Protein AF-A0A2M9NME0-F1 (afdb_monomer_lite)

Foldseek 3Di:
DDQDPVNVVVVVVVVVVVVVVVVVLVVVCVVVVPPDDDCVVPVVVVVVVVVVVVVVVVVVVVVVVVVVVVVVVVVVVVVVVLLVVLVVVLVVLVVVLVPPPDDPVRNVVSVVSNVVSVVVD

Secondary structure (DSSP, 8-state):
----HHHHHHHHHHHHHHHHHHHHHHHHHHHH--S-SSTTT-HHHHHHHHHHHHHHHHHHHHHHHHHHHHHHHHHHHHHHHHHHHHHHHHHHHHHHHHSTT--HHHHHHHHHHHHHHHHH-

Sequence (121 aa):
MRVTQSMLTNNMLTNLSGSYEKMAKLQEQVSSQKKFSKPSDDPVAAMMGMGYRTNLNQIGQYQSNISEATNWIDSTDDTISEAVSTMQRIREITVQGSNGTYEGDQSKNISEEIKQLKEHL

Structure (mmCIF, N/CA/C/O backbone):
data_AF-A0A2M9NME0-F1
#
_entry.id   AF-A0A2M9NME0-F1
#
loop_
_atom_site.group_PDB
_atom_site.id
_atom_site.type_symbol
_atom_site.label_atom_id
_atom_site.label_alt_id
_atom_site.label_comp_id
_atom_site.label_asym_id
_atom_site.label_entity_id
_atom_site.label_seq_id
_atom_site.pdbx_PDB_ins_code
_atom_site.Cartn_x
_atom_site.Cartn_y
_atom_site.Cartn_z
_atom_site.occupancy
_atom_site.B_iso_or_equiv
_atom_site.auth_seq_id
_atom_site.auth_comp_id
_atom_site.auth_asym_id
_atom_site.auth_atom_id
_atom_site.pdbx_PDB_model_num
ATOM 1 N N . MET A 1 1 ? 26.782 10.543 -62.559 1.00 60.19 1 MET A N 1
ATOM 2 C CA . MET A 1 1 ? 27.650 10.611 -61.358 1.00 60.19 1 MET A CA 1
ATOM 3 C C . MET A 1 1 ? 28.550 9.384 -61.323 1.00 60.19 1 MET A C 1
ATOM 5 O O . MET A 1 1 ? 28.088 8.324 -61.723 1.00 60.19 1 MET A O 1
ATOM 9 N N . ARG A 1 2 ? 29.812 9.512 -60.892 1.00 79.31 2 ARG A N 1
ATOM 10 C CA . ARG A 1 2 ? 30.788 8.409 -60.856 1.00 79.31 2 ARG A CA 1
ATOM 11 C C . ARG A 1 2 ? 30.967 7.933 -59.411 1.00 79.31 2 ARG A C 1
ATOM 13 O O . ARG A 1 2 ? 31.342 8.730 -58.559 1.00 79.31 2 ARG A O 1
ATOM 20 N N . VAL A 1 3 ? 30.690 6.659 -59.143 1.00 77.50 3 VAL A N 1
ATOM 21 C CA . VAL A 1 3 ? 30.904 6.039 -57.826 1.00 77.50 3 VAL A CA 1
ATOM 22 C C . VAL A 1 3 ? 32.385 5.690 -57.694 1.00 77.50 3 VAL A C 1
ATOM 24 O O . VAL A 1 3 ? 32.942 5.018 -58.561 1.00 77.50 3 VAL A O 1
ATOM 27 N N . THR A 1 4 ? 33.045 6.180 -56.646 1.00 89.94 4 THR A N 1
ATOM 28 C CA . THR A 1 4 ? 34.456 5.871 -56.368 1.00 89.94 4 THR A CA 1
ATOM 29 C C . THR A 1 4 ? 34.572 4.747 -55.340 1.00 89.94 4 THR A C 1
ATOM 31 O O . THR A 1 4 ? 33.666 4.526 -54.538 1.00 89.94 4 THR A O 1
ATOM 34 N N . GLN A 1 5 ? 35.714 4.055 -55.312 1.00 84.00 5 GLN A N 1
ATOM 35 C CA . GLN A 1 5 ? 35.993 3.034 -54.295 1.00 84.00 5 GLN A CA 1
ATOM 36 C C . GLN A 1 5 ? 35.883 3.597 -52.867 1.00 84.00 5 GLN A C 1
ATOM 38 O O . GLN A 1 5 ? 35.376 2.929 -51.974 1.00 84.00 5 GLN A O 1
ATOM 43 N N . SER A 1 6 ? 36.280 4.858 -52.668 1.00 89.50 6 SER A N 1
ATOM 44 C CA . SER A 1 6 ? 36.122 5.559 -51.389 1.00 89.50 6 SER A CA 1
ATOM 45 C C . SER A 1 6 ? 34.648 5.766 -51.012 1.00 89.50 6 SER A C 1
ATOM 47 O O . SER A 1 6 ? 34.292 5.577 -49.852 1.00 89.50 6 SER A O 1
ATOM 49 N N . MET A 1 7 ? 33.766 6.057 -51.978 1.00 90.31 7 MET A N 1
ATOM 50 C CA . MET A 1 7 ? 32.319 6.123 -51.727 1.00 90.31 7 MET A CA 1
ATOM 51 C C . MET A 1 7 ? 31.741 4.758 -51.331 1.00 90.31 7 MET A C 1
ATOM 53 O O . MET A 1 7 ? 30.903 4.698 -50.435 1.00 90.31 7 MET A O 1
ATOM 57 N N . LEU A 1 8 ? 32.184 3.663 -51.957 1.00 89.25 8 LEU A N 1
ATOM 58 C CA . LEU A 1 8 ? 31.767 2.303 -51.585 1.00 89.25 8 LEU A CA 1
ATOM 59 C C . LEU A 1 8 ? 32.208 1.944 -50.160 1.00 89.25 8 LEU A C 1
ATOM 61 O O . LEU A 1 8 ? 31.384 1.505 -49.359 1.00 89.25 8 LEU A O 1
ATOM 65 N N . THR A 1 9 ? 33.474 2.195 -49.821 1.00 92.12 9 THR A N 1
ATOM 66 C CA . THR A 1 9 ? 34.012 1.926 -48.480 1.00 92.12 9 THR A CA 1
ATOM 67 C C . THR A 1 9 ? 33.320 2.770 -47.406 1.00 92.12 9 THR A C 1
ATOM 69 O O . THR A 1 9 ? 32.952 2.234 -46.364 1.00 92.12 9 THR A O 1
ATOM 72 N N . ASN A 1 10 ? 33.065 4.059 -47.662 1.00 94.00 10 ASN A N 1
ATOM 73 C CA . ASN A 1 10 ? 32.347 4.919 -46.714 1.00 94.00 10 ASN A CA 1
ATOM 74 C C . ASN A 1 10 ? 30.904 4.452 -46.492 1.00 94.00 10 ASN A C 1
ATOM 76 O O . ASN A 1 10 ? 30.467 4.370 -45.349 1.00 94.00 10 ASN A O 1
ATOM 80 N N . ASN A 1 11 ? 30.182 4.081 -47.556 1.00 93.56 11 ASN A N 1
ATOM 81 C CA . ASN A 1 11 ? 28.836 3.521 -47.414 1.00 93.56 11 ASN A CA 1
ATOM 82 C C . ASN A 1 11 ? 28.847 2.219 -46.603 1.00 93.56 11 ASN A C 1
ATOM 84 O O . ASN A 1 11 ? 27.980 2.011 -45.756 1.00 93.56 11 ASN A O 1
ATOM 88 N N . MET A 1 12 ? 29.829 1.342 -46.827 1.00 94.00 12 MET A N 1
ATOM 89 C CA . MET A 1 12 ? 29.970 0.109 -46.050 1.00 94.00 12 MET A CA 1
ATOM 90 C C . MET A 1 12 ? 30.232 0.405 -44.569 1.00 94.00 12 MET A C 1
ATOM 92 O O . MET A 1 12 ? 29.591 -0.198 -43.710 1.00 94.00 12 MET A O 1
ATOM 96 N N . LEU A 1 13 ? 31.103 1.373 -44.267 1.00 95.12 13 LEU A N 1
ATOM 97 C CA . LEU A 1 13 ? 31.395 1.783 -42.895 1.00 95.12 13 LEU A CA 1
ATOM 98 C C . LEU A 1 13 ? 30.164 2.386 -42.205 1.00 95.12 13 LEU A C 1
ATOM 100 O O . LEU A 1 13 ? 29.865 2.015 -41.075 1.00 95.12 13 LEU A O 1
ATOM 104 N N . THR A 1 14 ? 29.401 3.249 -42.883 1.00 96.44 14 THR A N 1
ATOM 105 C CA . THR A 1 14 ? 28.150 3.807 -42.342 1.00 96.44 14 THR A CA 1
ATOM 106 C C . THR A 1 14 ? 27.120 2.715 -42.044 1.00 96.44 14 THR A C 1
ATOM 108 O O . THR A 1 14 ? 26.514 2.720 -40.972 1.00 96.44 14 THR A O 1
ATOM 111 N N . ASN A 1 15 ? 26.951 1.742 -42.946 1.00 95.94 15 ASN A N 1
ATOM 112 C CA . ASN A 1 15 ? 26.046 0.609 -42.727 1.00 95.94 15 ASN A CA 1
ATOM 113 C C . ASN A 1 15 ? 26.499 -0.288 -41.564 1.00 95.94 15 ASN A C 1
ATOM 115 O O . ASN A 1 15 ? 25.669 -0.754 -40.777 1.00 95.94 15 ASN A O 1
ATOM 119 N N . LEU A 1 16 ? 27.809 -0.519 -41.434 1.00 96.19 16 LEU A N 1
ATOM 120 C CA . LEU A 1 16 ? 28.380 -1.309 -40.347 1.00 96.19 16 LEU A CA 1
ATOM 121 C C . LEU A 1 16 ? 28.185 -0.615 -38.994 1.00 96.19 16 LEU A C 1
ATOM 123 O O . LEU A 1 16 ? 27.675 -1.234 -38.062 1.00 96.19 16 LEU A O 1
ATOM 127 N N . SER A 1 17 ? 28.506 0.677 -38.905 1.00 96.75 17 SER A N 1
ATOM 128 C CA . SER A 1 17 ? 28.283 1.483 -37.700 1.00 96.75 17 SER A CA 1
ATOM 129 C C . SER A 1 17 ? 26.809 1.487 -37.286 1.00 96.75 17 SER A C 1
ATOM 131 O O . SER A 1 17 ? 26.500 1.230 -36.124 1.00 96.75 17 SER A O 1
ATOM 133 N N . GLY A 1 18 ? 25.886 1.663 -38.240 1.00 97.19 18 GLY A N 1
ATOM 134 C CA . GLY A 1 18 ? 24.448 1.586 -37.962 1.00 97.19 18 GLY A CA 1
ATOM 135 C C . GLY A 1 18 ? 23.978 0.195 -37.512 1.00 97.19 18 GLY A C 1
ATOM 136 O O . GLY A 1 18 ? 23.013 0.078 -36.758 1.00 97.19 18 GLY A O 1
ATOM 137 N N . SER A 1 19 ? 24.657 -0.875 -37.933 1.00 97.12 19 SER A N 1
ATOM 138 C CA . SER A 1 19 ? 24.359 -2.243 -37.482 1.00 97.12 19 SER A CA 1
ATOM 139 C C . SER A 1 19 ? 24.836 -2.487 -36.048 1.00 97.12 19 SER A C 1
ATOM 141 O O . SER A 1 19 ? 24.095 -3.067 -35.252 1.00 97.12 19 SER A O 1
ATOM 143 N N . TYR A 1 20 ? 26.027 -1.995 -35.690 1.00 97.25 20 TYR A N 1
ATOM 144 C CA . TYR A 1 20 ? 26.531 -2.053 -34.314 1.00 97.25 20 TYR A CA 1
ATOM 145 C C . TYR A 1 20 ? 25.649 -1.269 -33.339 1.00 97.25 20 TYR A C 1
ATOM 147 O O . TYR A 1 20 ? 25.366 -1.764 -32.250 1.00 97.25 20 TYR A O 1
ATOM 155 N N . GLU A 1 21 ? 25.153 -0.097 -33.738 1.00 96.00 21 GLU A N 1
ATOM 156 C CA . GLU A 1 21 ? 24.238 0.702 -32.915 1.00 96.00 21 GLU A CA 1
ATOM 157 C C . GLU A 1 21 ? 22.917 -0.038 -32.640 1.00 96.00 21 GLU A C 1
ATOM 159 O O . GLU A 1 21 ? 22.467 -0.123 -31.495 1.00 96.00 21 GLU A O 1
ATOM 164 N N . LYS A 1 22 ? 22.326 -0.661 -33.669 1.00 94.94 22 LYS A N 1
ATOM 165 C CA . LYS A 1 22 ? 21.126 -1.500 -33.509 1.00 94.94 22 LYS A CA 1
ATOM 166 C C . LYS A 1 22 ? 21.379 -2.685 -32.579 1.00 94.94 22 LYS A C 1
ATOM 168 O O . LYS A 1 22 ? 20.534 -2.984 -31.737 1.00 94.94 22 LYS A O 1
ATOM 173 N N . MET A 1 23 ? 22.529 -3.348 -32.712 1.00 96.31 23 MET A N 1
ATOM 174 C CA . MET A 1 23 ? 22.894 -4.470 -31.846 1.00 96.31 23 MET A CA 1
ATOM 175 C C . MET A 1 23 ? 23.050 -4.029 -30.387 1.00 96.31 23 MET A C 1
ATOM 177 O O . MET A 1 23 ? 22.518 -4.695 -29.502 1.00 96.31 23 MET A O 1
ATOM 181 N N . ALA A 1 24 ? 23.707 -2.895 -30.137 1.00 95.25 24 ALA A N 1
ATOM 182 C CA . ALA A 1 24 ? 23.849 -2.336 -28.796 1.00 95.25 24 ALA A CA 1
ATOM 183 C C . ALA A 1 24 ? 22.481 -2.031 -28.161 1.00 95.25 24 ALA A C 1
ATOM 185 O O . ALA A 1 24 ? 22.233 -2.415 -27.019 1.00 95.25 24 ALA A O 1
ATOM 186 N N . LYS A 1 25 ? 21.552 -1.435 -28.923 1.00 93.56 25 LYS A N 1
ATOM 187 C CA . LYS A 1 25 ? 20.185 -1.170 -28.449 1.00 93.56 25 LYS A CA 1
ATOM 188 C C . LYS A 1 25 ? 19.423 -2.455 -28.112 1.00 93.56 25 LYS A C 1
ATOM 190 O O . LYS A 1 25 ? 18.766 -2.521 -27.078 1.00 93.56 25 LYS A O 1
ATOM 195 N N . LEU A 1 26 ? 19.524 -3.493 -28.943 1.00 94.81 26 LEU A N 1
ATOM 196 C CA . LEU A 1 26 ? 18.899 -4.789 -28.652 1.00 94.81 26 LEU A CA 1
ATOM 197 C C . LEU A 1 26 ? 19.506 -5.449 -27.405 1.00 94.81 26 LEU A C 1
ATOM 199 O O . LEU A 1 26 ? 18.769 -5.991 -26.586 1.00 94.81 26 LEU A O 1
ATOM 203 N N . GLN A 1 27 ? 20.826 -5.371 -27.218 1.00 95.62 27 GLN A N 1
ATOM 204 C CA . GLN A 1 27 ? 21.486 -5.870 -26.006 1.00 95.62 27 GLN A CA 1
ATOM 205 C C . GLN A 1 27 ? 21.031 -5.112 -24.747 1.00 95.62 27 GLN A C 1
ATOM 207 O O . GLN A 1 27 ? 20.801 -5.729 -23.704 1.00 95.62 27 GLN A O 1
ATOM 212 N N . GLU A 1 28 ? 20.823 -3.796 -24.835 1.00 94.62 28 GLU A N 1
ATOM 213 C CA . GLU A 1 28 ? 20.240 -2.996 -23.749 1.00 94.62 28 GLU A CA 1
ATOM 214 C C . GLU A 1 28 ? 18.800 -3.438 -23.441 1.00 94.62 28 GLU A C 1
ATOM 216 O O . GLU A 1 28 ? 18.442 -3.638 -22.281 1.00 94.62 28 GLU A O 1
ATOM 221 N N . GLN A 1 29 ? 17.973 -3.659 -24.465 1.00 95.00 29 GLN A N 1
ATOM 222 C CA . GLN A 1 29 ? 16.593 -4.124 -24.287 1.00 95.00 29 GLN A CA 1
ATOM 223 C C . GLN A 1 29 ? 16.527 -5.526 -23.669 1.00 95.00 29 GLN A C 1
ATOM 225 O O . GLN A 1 29 ? 15.694 -5.768 -22.800 1.00 95.00 29 GLN A O 1
ATOM 230 N N . VAL A 1 30 ? 17.413 -6.440 -24.074 1.00 96.19 30 VAL A N 1
ATOM 231 C CA . VAL A 1 30 ? 17.482 -7.801 -23.515 1.00 96.19 30 VAL A CA 1
ATOM 232 C C . VAL A 1 30 ? 17.951 -7.777 -22.062 1.00 96.19 30 VAL A C 1
ATOM 234 O O . VAL A 1 30 ? 17.343 -8.425 -21.215 1.00 96.19 30 VAL A O 1
ATOM 237 N N . SER A 1 31 ? 19.001 -7.013 -21.753 1.00 96.25 31 SER A N 1
ATOM 238 C CA . SER A 1 31 ? 19.542 -6.936 -20.389 1.00 96.25 31 SER A CA 1
ATOM 239 C C . SER A 1 31 ? 18.597 -6.223 -19.419 1.00 96.25 31 SER A C 1
ATOM 241 O O . SER A 1 31 ? 18.418 -6.675 -18.291 1.00 96.25 31 SE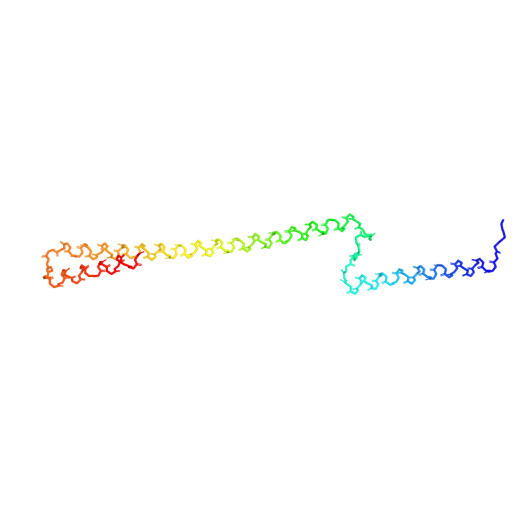R A O 1
ATOM 243 N N . SER A 1 32 ? 17.948 -5.142 -19.857 1.00 95.00 32 SER A N 1
ATOM 244 C CA . SER A 1 32 ? 16.983 -4.394 -19.042 1.00 95.00 32 SER A CA 1
ATOM 245 C C . SER A 1 32 ? 15.578 -4.998 -19.031 1.00 95.00 32 SER A C 1
ATOM 247 O O . SER A 1 32 ? 14.759 -4.594 -18.206 1.00 95.00 32 SER A O 1
ATOM 249 N N . GLN A 1 33 ? 15.282 -5.910 -19.964 1.00 93.69 33 GLN A N 1
ATOM 250 C CA . GLN A 1 33 ? 13.942 -6.433 -20.268 1.00 93.69 33 GLN A CA 1
ATOM 251 C C . GLN A 1 33 ? 12.910 -5.340 -20.600 1.00 93.69 33 GLN A C 1
ATOM 253 O O . GLN A 1 33 ? 11.700 -5.567 -20.551 1.00 93.69 33 GLN A O 1
ATOM 258 N N . LYS A 1 34 ? 13.368 -4.133 -20.950 1.00 90.81 34 LYS A N 1
ATOM 259 C CA . LYS A 1 34 ? 12.510 -3.008 -21.319 1.00 90.81 34 LYS A CA 1
ATOM 260 C C . LYS A 1 34 ? 12.570 -2.804 -22.818 1.00 90.81 34 LYS A C 1
ATOM 262 O O . LYS A 1 34 ? 13.637 -2.635 -23.394 1.00 90.81 34 LYS A O 1
ATOM 267 N N . LYS A 1 35 ? 11.399 -2.744 -23.450 1.00 87.94 35 LYS A N 1
ATOM 268 C CA . LYS A 1 35 ? 11.281 -2.466 -24.887 1.00 87.94 35 LYS A CA 1
ATOM 269 C C . LYS A 1 35 ? 11.771 -1.057 -25.256 1.00 87.94 35 LYS A C 1
ATOM 271 O O . LYS A 1 35 ? 12.274 -0.852 -26.354 1.00 87.94 35 LYS A O 1
ATOM 276 N N . PHE A 1 36 ? 11.644 -0.095 -24.351 1.00 88.81 36 PHE A N 1
ATOM 277 C CA . PHE A 1 36 ? 12.150 1.267 -24.504 1.00 88.81 36 PHE A CA 1
ATOM 278 C C . PHE A 1 36 ? 12.747 1.724 -23.173 1.00 88.81 36 PHE A C 1
ATOM 280 O O . PHE A 1 36 ? 12.163 1.482 -22.114 1.00 88.81 36 PHE A O 1
ATOM 287 N N . SER A 1 37 ? 13.918 2.356 -23.220 1.00 85.62 37 SER A N 1
ATOM 288 C CA . SER A 1 37 ? 14.596 2.884 -22.030 1.00 85.62 37 SER A CA 1
ATOM 289 C C . SER A 1 37 ? 14.531 4.406 -21.969 1.00 85.62 37 SER A C 1
ATOM 291 O O . SER A 1 37 ? 14.524 4.979 -20.878 1.00 85.62 37 SER A O 1
ATOM 293 N N . LYS A 1 38 ? 14.413 5.065 -23.128 1.00 88.38 38 LYS A N 1
ATOM 294 C CA . LYS A 1 38 ? 14.340 6.521 -23.249 1.00 88.38 38 LYS A CA 1
ATOM 295 C C . LYS A 1 38 ? 12.967 6.949 -23.771 1.00 88.38 38 LYS A C 1
ATOM 297 O O . LYS A 1 38 ? 12.452 6.318 -24.692 1.00 88.38 38 LYS A O 1
ATOM 302 N N . PRO A 1 39 ? 12.402 8.070 -23.287 1.00 88.38 39 PRO A N 1
ATOM 303 C CA . PRO A 1 39 ? 11.178 8.634 -23.861 1.00 88.38 39 PRO A CA 1
ATOM 304 C C . PRO A 1 39 ? 11.297 8.975 -25.354 1.00 88.38 39 PRO A C 1
ATOM 306 O O . PRO A 1 39 ? 10.296 8.991 -26.058 1.00 88.38 39 PRO A O 1
ATOM 309 N N . SER A 1 40 ? 12.516 9.215 -25.851 1.00 90.06 40 SER A N 1
ATOM 310 C CA . SER A 1 40 ? 12.781 9.450 -27.274 1.00 90.06 40 SER A CA 1
ATOM 311 C C . SER A 1 40 ? 12.587 8.213 -28.157 1.00 90.06 40 SER A C 1
ATOM 313 O O . SER A 1 40 ? 12.447 8.372 -29.364 1.00 90.06 40 SER A O 1
ATOM 315 N N . ASP A 1 41 ? 12.614 6.997 -27.595 1.00 89.62 41 ASP A N 1
ATOM 316 C CA . ASP A 1 41 ? 12.434 5.762 -28.370 1.00 89.62 41 ASP A CA 1
ATOM 317 C C . ASP A 1 41 ? 10.975 5.559 -28.799 1.00 89.62 41 ASP A C 1
ATOM 319 O O . ASP A 1 41 ? 10.725 5.089 -29.907 1.00 89.62 41 ASP A O 1
ATOM 323 N N . ASP A 1 42 ? 10.031 5.901 -27.918 1.00 92.12 42 ASP A N 1
ATOM 324 C CA . ASP A 1 42 ? 8.590 5.897 -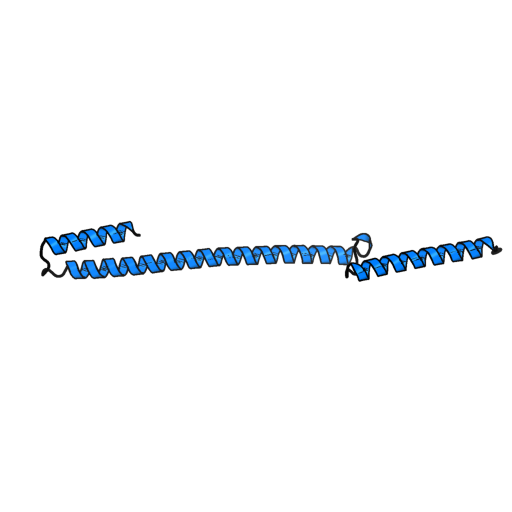28.174 1.00 92.12 42 ASP A CA 1
ATOM 325 C C . ASP A 1 42 ? 7.898 6.851 -27.178 1.00 92.12 42 ASP A C 1
ATOM 327 O O . ASP A 1 42 ? 7.606 6.461 -26.040 1.00 92.12 42 ASP A O 1
ATOM 331 N N . PRO A 1 43 ? 7.648 8.117 -27.560 1.00 91.31 43 PRO A N 1
ATOM 332 C CA . PRO A 1 43 ? 7.086 9.102 -26.642 1.00 91.31 43 PRO A CA 1
ATOM 333 C C . PRO A 1 43 ? 5.645 8.769 -26.236 1.00 91.31 43 PRO A C 1
ATOM 335 O O . PRO A 1 43 ? 5.239 9.088 -25.11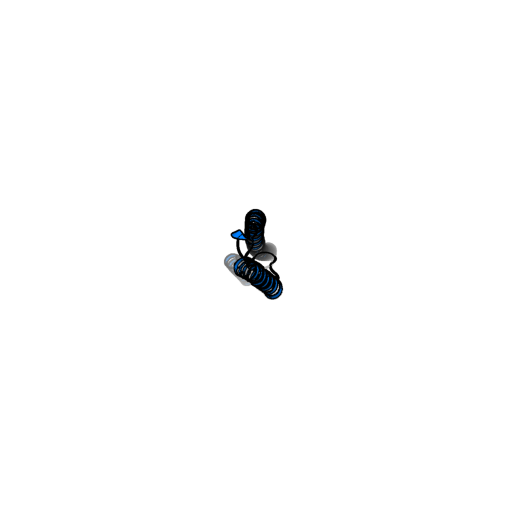9 1.00 91.31 43 PRO A O 1
ATOM 338 N N . VAL A 1 44 ? 4.874 8.099 -27.101 1.00 93.56 44 VAL A N 1
ATOM 339 C CA . VAL A 1 44 ? 3.479 7.733 -26.814 1.00 93.56 44 VAL A CA 1
ATOM 340 C C . VAL A 1 44 ? 3.440 6.609 -25.783 1.00 93.56 44 VAL A C 1
ATOM 342 O O . VAL A 1 44 ? 2.773 6.742 -24.754 1.00 93.56 44 VAL A O 1
ATOM 345 N N . ALA A 1 45 ? 4.202 5.535 -26.009 1.00 92.62 45 ALA A N 1
ATOM 346 C CA . ALA A 1 45 ? 4.287 4.430 -25.060 1.00 92.62 45 ALA A CA 1
ATOM 347 C C . ALA A 1 45 ? 4.921 4.864 -23.730 1.00 92.62 45 ALA A C 1
ATOM 349 O O . ALA A 1 45 ? 4.479 4.420 -22.668 1.00 92.62 45 ALA A O 1
ATOM 350 N N . ALA A 1 46 ? 5.905 5.769 -23.759 1.00 91.75 46 ALA A N 1
ATOM 351 C CA . ALA A 1 46 ? 6.499 6.328 -22.549 1.00 91.75 46 ALA A CA 1
ATOM 352 C C . ALA A 1 46 ? 5.481 7.129 -21.720 1.00 91.75 46 ALA A C 1
ATOM 354 O O . ALA A 1 46 ? 5.403 6.931 -20.507 1.00 91.75 46 ALA A O 1
ATOM 355 N N . MET A 1 47 ? 4.661 7.981 -22.351 1.00 92.69 47 MET A N 1
ATOM 356 C CA . MET A 1 47 ? 3.591 8.712 -21.657 1.00 92.69 47 MET A CA 1
ATOM 357 C C . MET A 1 47 ? 2.552 7.771 -21.040 1.00 92.69 47 MET A C 1
ATOM 359 O O . MET A 1 47 ? 2.210 7.929 -19.868 1.00 92.69 47 MET A O 1
ATOM 363 N N . MET A 1 48 ? 2.095 6.761 -21.786 1.00 93.31 48 MET A N 1
ATOM 364 C CA . MET A 1 48 ? 1.168 5.755 -21.255 1.00 93.31 48 MET A CA 1
ATOM 365 C C . MET A 1 48 ? 1.781 4.984 -20.080 1.00 93.31 48 MET A C 1
ATOM 367 O O . MET A 1 48 ? 1.138 4.820 -19.046 1.00 93.31 48 MET A O 1
ATOM 371 N N . GLY A 1 49 ? 3.045 4.567 -20.197 1.00 92.38 49 GLY A N 1
ATOM 372 C CA . GLY A 1 49 ? 3.769 3.871 -19.134 1.00 92.38 49 GLY A CA 1
ATOM 373 C C . GLY A 1 49 ? 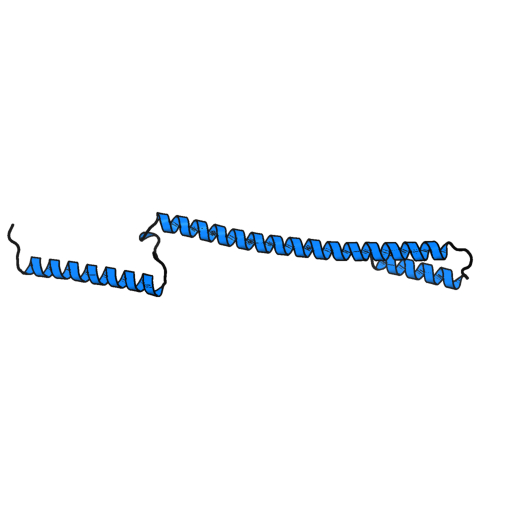3.924 4.711 -17.864 1.00 92.38 49 GLY A C 1
ATOM 374 O O . GLY A 1 49 ? 3.736 4.194 -16.762 1.00 92.38 49 GLY A O 1
ATOM 375 N N . MET A 1 50 ? 4.206 6.012 -17.998 1.00 91.56 50 MET A N 1
ATOM 376 C CA . MET A 1 50 ? 4.215 6.939 -16.861 1.00 91.56 50 MET A CA 1
ATOM 377 C C . MET A 1 50 ? 2.830 7.055 -16.221 1.00 91.56 50 MET A C 1
ATOM 379 O O . MET A 1 50 ? 2.728 6.975 -14.999 1.00 91.56 50 MET A O 1
ATOM 383 N N . GLY A 1 51 ? 1.770 7.167 -17.027 1.00 95.75 51 GLY A N 1
ATOM 384 C CA . GLY A 1 51 ? 0.388 7.179 -16.542 1.00 95.75 51 GLY A CA 1
ATOM 385 C C . GLY A 1 51 ? 0.037 5.920 -15.747 1.00 95.75 51 GLY A C 1
ATOM 386 O O . GLY A 1 51 ? -0.436 6.016 -14.617 1.00 95.75 51 GLY A O 1
ATOM 387 N N . TYR A 1 52 ? 0.354 4.736 -16.277 1.00 95.81 52 TYR A N 1
ATOM 388 C CA . TYR A 1 52 ? 0.135 3.475 -15.564 1.00 95.81 52 TYR A CA 1
ATOM 389 C C . TYR A 1 52 ? 0.928 3.384 -14.263 1.00 95.81 52 TYR A C 1
ATOM 391 O O . TYR A 1 52 ? 0.399 2.908 -13.262 1.00 95.81 52 TYR A O 1
ATOM 399 N N . ARG A 1 53 ? 2.172 3.869 -14.240 1.00 94.75 53 ARG A N 1
ATOM 400 C CA . ARG A 1 53 ? 2.986 3.874 -13.021 1.00 94.75 53 ARG A CA 1
ATOM 401 C C . ARG A 1 53 ? 2.424 4.818 -11.958 1.00 94.75 53 ARG A C 1
ATOM 403 O O . ARG A 1 53 ? 2.404 4.455 -10.786 1.00 94.75 53 ARG A O 1
ATOM 410 N N . THR A 1 54 ? 1.925 5.984 -12.361 1.00 97.56 54 THR A N 1
ATOM 411 C CA . THR A 1 54 ? 1.212 6.902 -11.462 1.00 97.56 54 THR A CA 1
ATOM 412 C C . THR A 1 54 ? -0.050 6.253 -10.905 1.00 97.56 54 THR A C 1
ATOM 414 O O . THR A 1 54 ? -0.241 6.265 -9.693 1.00 97.56 54 THR A O 1
ATOM 417 N N . ASN A 1 55 ? -0.857 5.616 -11.757 1.00 98.06 55 ASN A N 1
ATOM 418 C CA . ASN A 1 55 ? -2.063 4.911 -11.322 1.00 98.06 55 ASN A CA 1
ATOM 419 C C . ASN A 1 55 ? -1.733 3.779 -10.338 1.00 98.06 55 ASN A C 1
ATOM 421 O O . ASN A 1 55 ? -2.402 3.645 -9.321 1.00 98.06 55 ASN A O 1
ATOM 425 N N . LEU A 1 56 ? -0.680 2.995 -10.592 1.00 98.12 56 LEU A N 1
ATOM 426 C CA . LEU A 1 56 ? -0.228 1.949 -9.668 1.00 98.12 56 LEU A CA 1
ATOM 427 C C . LEU A 1 56 ? 0.184 2.520 -8.308 1.00 98.12 56 LEU A C 1
ATOM 429 O O . LEU A 1 56 ? -0.208 1.975 -7.280 1.00 98.12 56 LEU A O 1
ATOM 433 N N . ASN A 1 57 ? 0.924 3.631 -8.291 1.00 98.31 57 ASN A N 1
ATOM 434 C CA . ASN A 1 57 ? 1.294 4.299 -7.043 1.00 98.31 57 ASN A CA 1
ATOM 435 C C . ASN A 1 57 ? 0.056 4.802 -6.282 1.00 98.31 57 ASN A C 1
ATOM 437 O O . ASN A 1 57 ? -0.026 4.637 -5.068 1.00 98.31 57 ASN A O 1
ATOM 441 N N . GLN A 1 58 ? -0.918 5.384 -6.989 1.00 98.31 58 GLN A N 1
ATOM 442 C CA . GLN A 1 58 ? -2.178 5.837 -6.393 1.00 98.31 58 GLN A CA 1
ATOM 443 C C . GLN A 1 58 ? -2.985 4.673 -5.815 1.00 98.31 58 GLN A C 1
ATOM 445 O O . GLN A 1 58 ? -3.453 4.762 -4.686 1.00 98.31 58 GLN A O 1
ATOM 450 N N . ILE A 1 59 ? -3.100 3.564 -6.551 1.00 98.44 59 ILE A N 1
ATOM 451 C CA . ILE A 1 59 ? -3.767 2.347 -6.074 1.00 98.44 59 ILE A CA 1
ATOM 452 C C . ILE A 1 59 ? -3.071 1.809 -4.821 1.00 98.44 59 ILE A C 1
ATOM 454 O O . ILE A 1 59 ? -3.754 1.482 -3.854 1.00 98.44 59 ILE A O 1
ATOM 458 N N . GLY A 1 60 ? -1.735 1.769 -4.804 1.00 98.44 60 GLY A N 1
ATOM 459 C CA . GLY A 1 60 ? -0.970 1.371 -3.621 1.00 98.44 60 GLY A CA 1
ATOM 460 C C . GLY A 1 60 ? -1.282 2.253 -2.410 1.00 98.44 60 GLY A C 1
ATOM 461 O O . GLY A 1 60 ? -1.557 1.740 -1.329 1.00 98.44 60 GLY A O 1
ATOM 462 N N . GLN A 1 61 ? -1.348 3.574 -2.601 1.00 98.38 61 GLN A N 1
ATOM 463 C CA . GLN A 1 61 ? -1.744 4.498 -1.536 1.00 98.38 61 GLN A CA 1
ATOM 464 C C . GLN A 1 61 ? -3.183 4.256 -1.061 1.00 98.38 61 GLN A C 1
ATOM 466 O O . GLN A 1 61 ? -3.443 4.276 0.139 1.00 98.38 61 GLN A O 1
ATOM 471 N N . TYR A 1 62 ? -4.126 4.014 -1.975 1.00 98.56 62 TYR A N 1
ATOM 472 C CA . TYR A 1 62 ? -5.511 3.711 -1.608 1.00 98.56 62 TYR A CA 1
ATOM 473 C C . TYR A 1 62 ? -5.620 2.423 -0.796 1.00 98.56 62 TYR A C 1
ATOM 475 O O . TYR A 1 62 ? -6.365 2.393 0.178 1.00 98.56 62 TYR A O 1
ATOM 483 N N . GLN A 1 63 ? -4.848 1.391 -1.136 1.00 98.56 63 GLN A N 1
ATOM 484 C CA . GLN A 1 63 ? -4.792 0.157 -0.352 1.00 98.56 63 GLN A CA 1
ATOM 485 C C . GLN A 1 63 ? -4.277 0.408 1.069 1.00 98.56 63 GLN A C 1
ATOM 487 O O . GLN A 1 63 ? -4.892 -0.061 2.023 1.00 98.56 63 GLN A O 1
ATOM 492 N N . SER A 1 64 ? -3.204 1.192 1.225 1.00 98.44 64 SER A N 1
ATOM 493 C CA . SER A 1 64 ? -2.700 1.575 2.550 1.00 98.44 64 SER A CA 1
ATOM 494 C C . SER A 1 64 ? -3.728 2.377 3.350 1.00 98.44 64 SER A C 1
ATOM 496 O O . SER A 1 64 ? -3.942 2.091 4.522 1.00 98.44 64 SER A O 1
ATOM 498 N N . ASN A 1 65 ? -4.416 3.329 2.713 1.00 98.38 65 ASN A N 1
ATOM 499 C CA . ASN A 1 65 ? -5.456 4.125 3.369 1.00 98.38 65 ASN A CA 1
ATOM 500 C C . ASN A 1 65 ? -6.641 3.264 3.826 1.00 98.38 65 ASN A C 1
ATOM 502 O O . ASN A 1 65 ? -7.172 3.483 4.909 1.00 98.38 65 ASN A O 1
ATOM 506 N N . ILE A 1 66 ? -7.058 2.293 3.007 1.00 98.50 66 ILE A N 1
ATOM 507 C CA . ILE A 1 66 ? -8.125 1.352 3.366 1.00 98.50 66 ILE A CA 1
ATOM 508 C C . ILE A 1 66 ? -7.688 0.494 4.552 1.00 98.50 66 ILE A C 1
ATOM 510 O O . ILE A 1 66 ? -8.454 0.359 5.496 1.00 98.50 66 ILE A O 1
ATOM 514 N N . SER A 1 67 ? -6.460 -0.032 4.536 1.00 98.44 67 SER A N 1
ATOM 515 C CA . SER A 1 67 ? -5.937 -0.823 5.654 1.00 98.44 67 SER A CA 1
ATOM 516 C C . SER A 1 67 ? -5.929 -0.031 6.961 1.00 98.44 67 SER A C 1
ATOM 518 O O . SER A 1 67 ? -6.308 -0.570 7.993 1.00 98.44 67 SER A O 1
ATOM 520 N N . GLU A 1 68 ? -5.527 1.240 6.919 1.00 98.44 68 GLU A N 1
ATOM 521 C CA . GLU A 1 68 ? -5.532 2.108 8.098 1.00 98.44 68 GLU A CA 1
ATOM 522 C C . GLU A 1 68 ? -6.955 2.372 8.602 1.00 98.44 68 GLU A C 1
ATOM 524 O O . GLU A 1 68 ? -7.227 2.265 9.795 1.00 98.44 68 GLU A O 1
ATOM 529 N N . ALA A 1 69 ? -7.886 2.661 7.689 1.00 98.31 69 ALA A N 1
ATOM 530 C CA . ALA A 1 69 ? -9.286 2.862 8.041 1.00 98.31 69 ALA A CA 1
ATOM 531 C C . ALA A 1 69 ? -9.910 1.601 8.659 1.00 98.31 69 ALA A C 1
ATOM 533 O O . ALA A 1 69 ? -10.648 1.710 9.634 1.00 98.31 69 ALA A O 1
ATOM 534 N N . THR A 1 70 ? -9.597 0.416 8.127 1.00 98.44 70 THR A N 1
ATOM 535 C CA . THR A 1 70 ? -10.036 -0.863 8.697 1.00 98.44 70 THR A CA 1
ATOM 536 C C . THR A 1 70 ? -9.476 -1.059 10.099 1.00 98.44 70 THR A C 1
ATOM 538 O O . THR A 1 70 ? -10.255 -1.294 11.011 1.00 98.44 70 THR A O 1
ATOM 541 N N . ASN A 1 71 ? -8.172 -0.855 10.308 1.00 98.25 71 ASN A N 1
ATOM 542 C CA . ASN A 1 71 ? -7.567 -0.969 11.640 1.00 98.25 71 ASN A CA 1
ATOM 543 C C . ASN A 1 71 ? -8.227 -0.027 12.657 1.00 98.25 71 ASN A C 1
ATOM 545 O O . ASN A 1 71 ? -8.448 -0.397 13.809 1.00 98.25 71 ASN A O 1
ATOM 549 N N . TRP A 1 72 ? -8.544 1.200 12.237 1.00 98.06 72 TRP A N 1
ATOM 550 C CA . TRP A 1 72 ? -9.214 2.166 13.101 1.00 98.06 72 TRP A CA 1
ATOM 551 C C . TRP A 1 72 ? -10.650 1.751 13.437 1.00 98.06 72 TRP A C 1
ATOM 553 O O . TRP A 1 72 ? -11.071 1.892 14.586 1.00 98.06 72 TRP A O 1
ATOM 563 N N . ILE A 1 73 ? -11.386 1.214 12.459 1.00 98.31 73 ILE A N 1
ATOM 564 C CA . ILE A 1 73 ? -12.734 0.674 12.670 1.00 98.31 73 ILE A CA 1
ATOM 565 C C . ILE A 1 73 ? -12.685 -0.518 13.624 1.00 98.31 73 ILE A C 1
ATOM 567 O O . ILE A 1 73 ? -13.431 -0.511 14.594 1.00 98.31 73 ILE A O 1
ATOM 571 N N . ASP A 1 74 ? -11.788 -1.477 13.402 1.00 98.25 74 ASP A N 1
ATOM 572 C CA . ASP A 1 74 ? -11.669 -2.681 14.228 1.00 98.25 74 ASP A CA 1
ATOM 573 C C . ASP A 1 74 ? -11.310 -2.317 15.678 1.00 98.25 74 ASP A C 1
ATOM 575 O O . ASP A 1 74 ? -11.977 -2.743 16.616 1.00 98.25 74 ASP A O 1
ATOM 579 N N . SER A 1 75 ? -10.337 -1.419 15.878 1.00 97.75 75 SER A N 1
ATOM 580 C CA . SER A 1 75 ? -9.986 -0.931 17.220 1.00 97.75 75 SER A CA 1
ATOM 581 C C . SER A 1 75 ? -11.135 -0.178 17.896 1.00 97.75 75 SER A C 1
ATOM 583 O O . SER A 1 75 ? -11.273 -0.227 19.122 1.00 97.75 75 SER A O 1
ATOM 585 N N . THR A 1 76 ? -11.943 0.547 17.121 1.00 97.31 76 THR A N 1
ATOM 586 C CA . THR A 1 76 ? -13.121 1.244 17.647 1.00 97.31 76 THR A CA 1
ATOM 587 C C . THR A 1 76 ? -14.215 0.247 18.021 1.00 97.31 76 THR A C 1
ATOM 589 O O . THR A 1 76 ? -14.835 0.406 19.070 1.00 97.31 76 THR A O 1
ATOM 592 N N . ASP A 1 77 ? -14.434 -0.785 17.206 1.00 97.56 77 ASP A N 1
ATOM 593 C CA . ASP A 1 77 ? -15.404 -1.852 17.467 1.00 97.56 77 ASP A CA 1
ATOM 594 C C . ASP A 1 77 ? -15.041 -2.632 18.736 1.00 97.56 77 ASP A C 1
ATOM 596 O O . ASP A 1 77 ? -15.885 -2.787 19.617 1.00 97.56 77 ASP A O 1
ATOM 600 N N . ASP A 1 78 ? -13.766 -2.997 18.902 1.00 97.19 78 ASP A N 1
ATOM 601 C CA . ASP A 1 78 ? -13.255 -3.640 20.118 1.00 97.19 78 ASP A CA 1
ATOM 602 C C . ASP A 1 78 ? -13.508 -2.774 21.362 1.00 97.19 78 ASP A C 1
ATOM 604 O O . ASP A 1 78 ? -14.040 -3.250 22.368 1.00 97.19 78 ASP A O 1
ATOM 608 N N . THR A 1 79 ? -13.208 -1.473 21.272 1.00 96.31 79 THR A N 1
ATOM 609 C CA . THR A 1 79 ? -13.436 -0.517 22.370 1.00 96.31 79 THR A CA 1
ATOM 610 C C . THR A 1 79 ? -14.926 -0.397 22.710 1.00 96.31 79 THR A C 1
ATOM 612 O O . THR A 1 79 ? -15.310 -0.376 23.880 1.00 96.31 79 THR A O 1
ATOM 615 N N . ILE A 1 80 ? -15.799 -0.336 21.699 1.00 96.25 80 ILE A N 1
ATOM 616 C CA . ILE A 1 80 ? -17.253 -0.279 21.902 1.00 96.25 80 ILE A CA 1
ATOM 617 C C . ILE A 1 80 ? -17.765 -1.589 22.511 1.00 96.25 80 ILE A C 1
ATOM 619 O O . ILE A 1 80 ? -18.613 -1.557 23.403 1.00 96.25 80 ILE A O 1
ATOM 623 N N . SER A 1 81 ? -17.252 -2.735 22.069 1.00 97.06 81 SER A N 1
ATOM 624 C CA . SER A 1 81 ? -17.607 -4.056 22.595 1.00 97.06 81 SER A CA 1
ATOM 625 C C . SER A 1 81 ? -17.245 -4.192 24.079 1.00 97.06 81 SER A C 1
ATOM 627 O O . SER A 1 81 ? -18.059 -4.650 24.895 1.00 97.06 81 SER A O 1
ATOM 629 N N . GLU A 1 82 ? -16.066 -3.701 24.468 1.00 95.25 82 GLU A N 1
ATOM 630 C CA . GLU A 1 82 ? -15.645 -3.621 25.868 1.00 95.25 82 GLU A CA 1
ATOM 631 C C . GLU A 1 82 ? -16.547 -2.678 26.676 1.00 95.25 82 GLU A C 1
ATOM 633 O O . GLU A 1 82 ? -17.018 -3.039 27.759 1.00 95.25 82 GLU A O 1
ATOM 638 N N . ALA A 1 83 ? -16.881 -1.507 26.125 1.00 95.25 83 ALA A N 1
ATOM 639 C CA . ALA A 1 83 ? -17.782 -0.562 26.775 1.00 95.25 83 ALA A CA 1
ATOM 640 C C . ALA A 1 83 ? -19.186 -1.152 27.003 1.00 95.25 83 ALA A C 1
ATOM 642 O O . ALA A 1 83 ? -19.766 -0.998 28.082 1.00 95.25 83 ALA A O 1
ATOM 643 N N . VAL A 1 84 ? -19.729 -1.879 26.020 1.00 95.94 84 VAL A N 1
ATOM 644 C CA . VAL A 1 84 ? -21.016 -2.583 26.136 1.00 95.94 84 VAL A CA 1
ATOM 645 C C . VAL A 1 84 ? -20.957 -3.652 27.226 1.00 95.94 84 VAL A C 1
ATOM 647 O O . VAL A 1 84 ? -21.875 -3.731 28.046 1.00 95.94 84 VAL A O 1
ATOM 650 N N . SER A 1 85 ? -19.882 -4.438 27.276 1.00 95.31 85 SER A N 1
ATOM 651 C CA . SER A 1 85 ? -19.685 -5.482 28.290 1.00 95.31 85 SER A CA 1
ATOM 652 C C . SER A 1 85 ? -19.608 -4.887 29.702 1.00 95.31 85 SER A C 1
ATOM 654 O O . SER A 1 85 ? -20.284 -5.355 30.622 1.00 95.31 85 SER A O 1
ATOM 656 N N . THR A 1 86 ? -18.872 -3.786 29.862 1.00 95.00 86 THR A N 1
ATOM 657 C CA . THR A 1 86 ? -18.783 -3.037 31.124 1.00 95.00 86 THR A CA 1
ATOM 658 C C . THR A 1 86 ? -20.145 -2.482 31.546 1.00 95.00 86 THR A C 1
ATOM 660 O O . THR A 1 86 ? -20.551 -2.624 32.700 1.00 95.00 86 THR A O 1
ATOM 663 N N . MET A 1 87 ? -20.918 -1.924 30.610 1.00 93.31 87 MET A N 1
ATOM 664 C CA . MET A 1 87 ? -22.270 -1.427 30.886 1.00 93.31 87 MET A CA 1
ATOM 665 C C . MET A 1 87 ? -23.249 -2.542 31.278 1.00 93.31 87 MET A C 1
ATOM 667 O O . MET A 1 87 ? -24.090 -2.341 32.161 1.00 93.31 87 MET A O 1
ATOM 671 N N . GLN A 1 88 ? -23.144 -3.726 30.667 1.00 94.75 88 GLN A N 1
ATOM 672 C CA . GLN A 1 88 ? -23.924 -4.900 31.071 1.00 94.75 88 GLN A CA 1
ATOM 673 C C . GLN A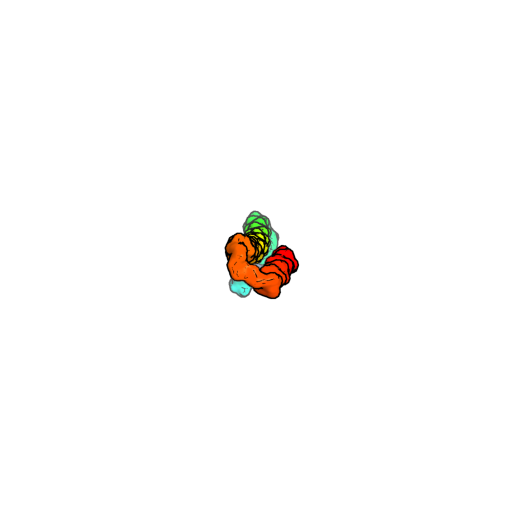 1 88 ? -23.587 -5.313 32.507 1.00 94.75 88 GLN A C 1
ATOM 675 O O . GLN A 1 88 ? -24.505 -5.494 33.311 1.00 94.75 88 GLN A O 1
ATOM 680 N N . ARG A 1 89 ? -22.299 -5.345 32.869 1.00 93.25 89 ARG A N 1
ATOM 681 C CA . ARG A 1 89 ? -21.854 -5.636 34.237 1.00 93.25 89 ARG A CA 1
ATOM 682 C C . ARG A 1 89 ? -22.375 -4.616 35.247 1.00 93.25 89 ARG A C 1
ATOM 684 O O . ARG A 1 89 ? -22.925 -5.016 36.270 1.00 93.25 89 ARG A O 1
ATOM 691 N N . ILE A 1 90 ? -22.279 -3.316 34.945 1.00 90.88 90 ILE A N 1
ATOM 692 C CA . ILE A 1 90 ? -22.836 -2.244 35.792 1.00 90.88 90 ILE A CA 1
ATOM 693 C C . ILE A 1 90 ? -24.337 -2.465 36.015 1.00 90.88 90 ILE A C 1
ATOM 695 O O . ILE A 1 90 ? -24.832 -2.316 37.135 1.00 90.88 90 ILE A O 1
ATOM 699 N N . ARG A 1 91 ? -25.082 -2.850 34.973 1.00 91.00 91 ARG A N 1
ATOM 700 C CA . ARG A 1 91 ? -26.516 -3.142 35.088 1.00 91.00 91 ARG A CA 1
ATOM 701 C C . ARG A 1 91 ? -26.784 -4.348 35.991 1.00 91.00 91 ARG A C 1
ATOM 703 O O . ARG A 1 91 ? -27.685 -4.270 36.824 1.00 91.00 91 ARG A O 1
ATOM 710 N N . GLU A 1 92 ? -26.028 -5.434 35.848 1.00 90.12 92 GLU A N 1
ATOM 711 C CA . GLU A 1 92 ? -26.164 -6.641 36.676 1.00 90.12 92 GLU A CA 1
ATOM 712 C C . GLU A 1 92 ? -25.957 -6.344 38.163 1.00 90.12 92 GLU A C 1
ATOM 714 O O . GLU A 1 92 ? -26.835 -6.644 38.975 1.00 90.12 92 GLU A O 1
ATOM 719 N N . ILE A 1 93 ? -24.852 -5.679 38.517 1.00 89.06 93 ILE A N 1
ATOM 720 C CA . ILE A 1 93 ? -24.535 -5.350 39.916 1.00 89.06 93 ILE A CA 1
ATOM 721 C C . ILE A 1 93 ? -25.495 -4.304 40.497 1.00 89.06 93 ILE A C 1
ATOM 723 O O . ILE A 1 93 ? -25.807 -4.340 41.686 1.00 89.06 93 ILE A O 1
ATOM 727 N N . THR A 1 94 ? -26.047 -3.418 39.660 1.00 87.00 94 THR A N 1
ATOM 728 C CA . THR A 1 94 ? -27.091 -2.465 40.074 1.00 87.00 94 THR A CA 1
ATOM 729 C C . THR A 1 94 ? -28.404 -3.180 40.406 1.00 87.00 94 THR A C 1
ATOM 731 O O . THR A 1 94 ? -29.023 -2.896 41.432 1.00 87.00 94 THR A O 1
ATOM 734 N N . VAL A 1 95 ? -28.831 -4.137 39.573 1.00 87.81 95 VAL A N 1
ATOM 735 C CA . VAL A 1 95 ? -30.018 -4.969 39.848 1.00 87.81 95 VAL A CA 1
ATOM 736 C C . VAL A 1 95 ? -29.796 -5.821 41.095 1.00 87.81 95 VAL A C 1
ATOM 738 O O . VAL A 1 95 ? -30.696 -5.936 41.927 1.00 87.81 95 VAL A O 1
ATOM 741 N N . GLN A 1 96 ? -28.591 -6.370 41.259 1.00 84.12 96 GLN A N 1
ATOM 742 C CA . GLN A 1 96 ? -28.203 -7.108 42.453 1.00 84.12 96 GLN A CA 1
ATOM 743 C C . GLN A 1 96 ? -28.314 -6.227 43.705 1.00 84.12 96 GLN A C 1
ATOM 745 O O . GLN A 1 96 ? -29.033 -6.591 44.628 1.00 84.12 96 GLN A O 1
ATOM 750 N N . GLY A 1 97 ? -27.706 -5.037 43.715 1.00 81.50 97 GLY A N 1
ATOM 751 C CA . GLY A 1 97 ? -27.783 -4.103 44.843 1.00 81.50 97 GLY A CA 1
ATOM 752 C C . GLY A 1 97 ? -29.200 -3.609 45.162 1.00 81.50 97 GLY A C 1
ATOM 753 O O . GLY A 1 97 ? -29.487 -3.270 46.308 1.00 81.50 97 GLY A O 1
ATOM 754 N N . SER A 1 98 ? -30.111 -3.614 44.182 1.00 80.25 98 SER A N 1
ATOM 755 C CA . SER A 1 98 ? -31.526 -3.281 44.395 1.00 80.25 98 SER A CA 1
ATOM 756 C C . SER A 1 98 ? -32.307 -4.362 45.157 1.00 80.25 98 SER A C 1
ATOM 758 O O . SER A 1 98 ? -33.393 -4.067 45.663 1.00 80.25 98 SER A O 1
ATOM 760 N N . ASN A 1 99 ? -31.804 -5.599 45.250 1.00 73.19 99 ASN A N 1
ATOM 761 C CA . ASN A 1 99 ? -32.417 -6.628 46.088 1.00 73.19 99 ASN A CA 1
ATOM 762 C C . ASN A 1 99 ? -32.048 -6.355 47.555 1.00 73.19 99 ASN A C 1
ATOM 764 O O . ASN A 1 99 ? -30.910 -6.557 47.962 1.00 73.19 99 ASN A O 1
ATOM 768 N N . GLY A 1 100 ? -33.014 -5.895 48.358 1.00 62.19 100 GLY A N 1
ATOM 769 C CA . GLY A 1 100 ? -32.837 -5.387 49.734 1.00 62.19 100 GLY A CA 1
ATOM 770 C C . GLY A 1 100 ? -32.366 -6.382 50.811 1.00 62.19 100 GLY A C 1
ATOM 771 O O . GLY A 1 100 ? -32.608 -6.155 51.991 1.00 62.19 100 GLY A O 1
ATOM 772 N N . THR A 1 101 ? -31.726 -7.482 50.423 1.00 69.25 101 THR A N 1
ATOM 773 C CA . THR A 1 101 ? -31.164 -8.531 51.292 1.00 69.25 101 THR A CA 1
ATOM 774 C C . THR A 1 101 ? -29.675 -8.349 51.610 1.00 69.25 101 THR A C 1
ATOM 776 O O . THR A 1 101 ? -29.128 -9.156 52.354 1.00 69.25 101 THR A O 1
ATOM 779 N N . TYR A 1 102 ? -29.007 -7.333 51.052 1.00 69.38 102 TYR A N 1
ATOM 780 C CA . TYR A 1 102 ? -27.571 -7.096 51.256 1.00 69.38 102 TYR A CA 1
ATOM 781 C C . TYR A 1 102 ? -27.280 -6.285 52.531 1.00 69.38 102 TYR A C 1
ATOM 783 O O . TYR A 1 102 ? -27.908 -5.255 52.781 1.00 69.38 102 TYR A O 1
ATOM 791 N N . GLU A 1 103 ? -26.298 -6.732 53.321 1.00 67.56 103 GLU A N 1
ATOM 792 C CA . GLU A 1 103 ? -25.785 -6.004 54.492 1.00 67.56 103 GLU A CA 1
ATOM 793 C C . GLU A 1 103 ? -24.978 -4.755 54.070 1.00 67.56 103 GLU A C 1
ATOM 795 O O . GLU A 1 103 ? -24.485 -4.660 52.942 1.00 67.56 103 GLU A O 1
ATOM 800 N N . GLY A 1 104 ? -24.818 -3.777 54.972 1.00 67.94 104 GLY A N 1
ATOM 801 C CA . GLY A 1 104 ? -24.208 -2.470 54.667 1.00 67.94 104 GLY A CA 1
ATOM 802 C C . GLY A 1 104 ? -22.803 -2.530 54.047 1.00 67.94 104 GLY A C 1
ATOM 803 O O . GLY A 1 104 ? -22.486 -1.713 53.180 1.00 67.94 104 GLY A O 1
ATOM 804 N N . ASP A 1 105 ? -21.992 -3.524 54.419 1.00 73.75 105 ASP A N 1
ATOM 805 C CA . ASP A 1 105 ? -20.656 -3.736 53.843 1.00 73.75 105 ASP A CA 1
ATOM 806 C C . ASP A 1 105 ? -20.717 -4.291 52.410 1.00 73.75 105 ASP A C 1
ATOM 808 O O . ASP A 1 105 ? -19.923 -3.902 51.553 1.00 73.75 105 ASP A O 1
ATOM 812 N N . GLN A 1 106 ? -21.709 -5.132 52.098 1.00 76.25 106 GLN A N 1
ATOM 813 C CA . GLN A 1 106 ? -21.905 -5.670 50.747 1.00 76.25 106 GLN A CA 1
ATOM 814 C C . GLN A 1 106 ? -22.374 -4.578 49.773 1.00 76.25 106 GLN A C 1
ATOM 816 O O . GLN A 1 106 ? -21.913 -4.523 48.635 1.00 76.25 106 GLN A O 1
ATOM 821 N N . SER A 1 107 ? -23.232 -3.663 50.234 1.00 75.12 107 SER A N 1
ATOM 822 C CA . SER A 1 107 ? -23.692 -2.514 49.440 1.00 75.12 107 SER A CA 1
ATOM 823 C C . SER A 1 107 ? -22.567 -1.504 49.141 1.00 75.12 107 SER A C 1
ATOM 825 O O . SER A 1 107 ? -22.487 -0.951 48.038 1.00 75.12 107 SER A O 1
ATOM 827 N N . LYS A 1 108 ? -21.632 -1.312 50.086 1.00 81.69 108 LYS A N 1
ATOM 828 C CA . LYS A 1 108 ? -20.416 -0.510 49.862 1.00 81.69 108 LYS A CA 1
ATOM 829 C C . LYS A 1 108 ? -19.512 -1.108 48.788 1.00 81.69 108 LYS A C 1
ATOM 831 O O . LYS A 1 108 ? -19.115 -0.381 47.883 1.00 81.69 108 LYS A O 1
ATOM 836 N N . ASN A 1 109 ? -19.247 -2.412 48.848 1.00 84.44 109 ASN A N 1
ATOM 837 C CA . ASN A 1 109 ? -18.395 -3.084 47.862 1.00 84.44 109 ASN A CA 1
ATOM 838 C C . ASN A 1 109 ? -18.985 -3.001 46.443 1.00 84.44 109 ASN A C 1
ATOM 840 O O . ASN A 1 109 ? -18.258 -2.724 45.495 1.00 84.44 109 ASN A O 1
ATOM 844 N N . ILE A 1 110 ? -20.310 -3.146 46.301 1.00 84.88 110 ILE A N 1
ATOM 845 C CA . ILE A 1 110 ? -21.006 -2.954 45.014 1.00 84.88 110 ILE A CA 1
ATOM 846 C C . ILE A 1 110 ? -20.827 -1.516 44.503 1.00 84.88 110 ILE A C 1
ATOM 848 O O . ILE A 1 110 ? -20.577 -1.298 43.319 1.00 84.88 110 ILE A O 1
ATOM 852 N N . SER A 1 111 ? -20.924 -0.522 45.390 1.00 83.56 111 SER A N 1
ATOM 853 C CA . SER A 1 111 ? -20.734 0.888 45.025 1.00 83.56 111 SER A CA 1
ATOM 854 C C . SER A 1 111 ? -19.299 1.188 44.571 1.00 83.56 111 SER A C 1
ATOM 856 O O . SER A 1 111 ? -19.102 1.971 43.639 1.00 83.56 111 SER A O 1
ATOM 858 N N . GLU A 1 112 ? -18.297 0.569 45.201 1.00 88.56 112 GLU A N 1
ATOM 859 C CA . GLU A 1 112 ? -16.892 0.679 44.790 1.00 88.56 112 GLU A CA 1
ATOM 860 C C . GLU A 1 112 ? -16.632 0.005 43.436 1.00 88.56 112 GLU A C 1
ATOM 862 O O . GLU A 1 112 ? -15.976 0.608 42.587 1.00 88.56 112 GLU A O 1
ATOM 867 N N . GLU A 1 113 ? -17.202 -1.179 43.184 1.00 87.19 113 GLU A N 1
ATOM 868 C CA . GLU A 1 113 ? -17.096 -1.869 41.888 1.00 87.19 113 GLU A CA 1
ATOM 869 C C . GLU A 1 113 ? -17.718 -1.035 40.756 1.00 87.19 113 GLU A C 1
ATOM 871 O O . GLU A 1 113 ? -17.085 -0.823 39.723 1.00 87.19 113 GLU A O 1
ATOM 876 N N . ILE A 1 114 ? -18.915 -0.467 40.964 1.00 87.12 114 ILE A N 1
ATOM 877 C CA . ILE A 1 114 ? -19.546 0.445 39.991 1.00 87.12 114 ILE A CA 1
ATOM 878 C C . ILE A 1 114 ? -18.641 1.649 39.706 1.00 87.12 114 ILE A C 1
ATOM 880 O O . ILE A 1 114 ? -18.523 2.079 38.557 1.00 87.12 114 ILE A O 1
ATOM 884 N N . LYS A 1 115 ? -18.003 2.211 40.740 1.00 89.88 115 LYS A N 1
ATOM 885 C CA . LYS A 1 115 ? -17.105 3.356 40.578 1.00 89.88 115 LYS A CA 1
ATOM 886 C C . LYS A 1 115 ? -15.883 2.993 39.732 1.00 89.88 115 LYS A C 1
ATOM 888 O O . LYS A 1 115 ? -15.548 3.758 38.835 1.00 89.88 115 LYS A O 1
ATOM 893 N N . GLN A 1 116 ? -15.272 1.834 39.973 1.00 91.44 116 GLN A N 1
ATOM 894 C CA . GLN A 1 116 ? -14.133 1.355 39.186 1.00 91.44 116 GLN A CA 1
ATOM 895 C C . GLN A 1 116 ? -14.515 1.091 37.726 1.00 91.44 116 GLN A C 1
ATOM 897 O O . GLN A 1 116 ? -13.819 1.543 36.824 1.00 91.44 116 GLN A O 1
ATOM 902 N N . LEU A 1 117 ? -15.655 0.443 37.475 1.00 90.56 117 LEU A N 1
ATOM 903 C CA . LEU A 1 117 ? -16.141 0.188 36.113 1.00 90.56 117 LEU A CA 1
ATOM 904 C C . LEU A 1 117 ? -16.470 1.483 35.358 1.00 90.56 117 LEU A C 1
ATOM 906 O O . LEU A 1 117 ? -16.288 1.558 34.148 1.00 90.56 117 LEU A O 1
ATOM 910 N N . LYS A 1 118 ? -16.927 2.519 36.070 1.00 86.69 118 LYS A N 1
ATOM 91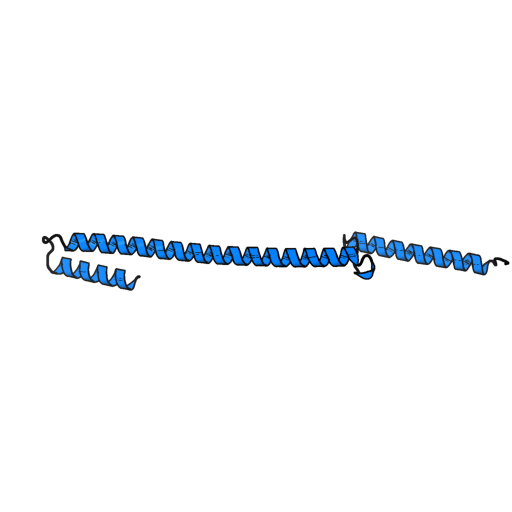1 C CA . LYS A 1 118 ? -17.129 3.852 35.496 1.00 86.69 118 LYS A CA 1
ATOM 912 C C . LYS A 1 118 ? -15.810 4.574 35.196 1.00 86.69 118 LYS A C 1
ATOM 914 O O . LYS A 1 118 ? -15.786 5.368 34.270 1.00 86.69 118 LYS A O 1
ATOM 919 N N . GLU A 1 119 ? -14.763 4.360 35.991 1.00 89.06 119 GLU A N 1
ATOM 920 C CA . GLU A 1 119 ? -13.424 4.924 35.742 1.00 89.06 119 GLU A CA 1
ATOM 921 C C . GLU A 1 119 ? -12.676 4.195 34.612 1.00 89.06 119 GLU A C 1
ATOM 923 O O . GLU A 1 119 ? -11.799 4.789 33.993 1.00 89.06 119 GLU A O 1
ATOM 928 N N . HIS A 1 120 ? -13.011 2.926 34.358 1.00 84.00 120 HIS A N 1
ATOM 929 C CA . HIS A 1 120 ? -12.458 2.113 33.267 1.00 84.00 120 HIS A CA 1
ATOM 930 C C . HIS A 1 120 ? -13.001 2.503 31.881 1.00 84.00 120 HIS A C 1
ATOM 932 O O . HIS A 1 120 ? -12.312 2.309 30.883 1.00 84.00 120 HIS A O 1
ATOM 938 N N . LEU A 1 121 ? -14.228 3.035 31.827 1.00 77.75 121 LEU A N 1
ATOM 939 C CA . LEU A 1 121 ? -14.882 3.583 30.627 1.00 77.75 121 LEU A CA 1
ATOM 940 C C . LEU A 1 121 ? -14.353 4.979 30.264 1.00 77.75 121 LEU A C 1
ATOM 942 O O . LEU A 1 121 ? -14.189 5.233 29.051 1.00 77.75 121 LEU A O 1
#

pLDDT: mean 90.87, std 8.23, range [60.19, 98.56]

Radius of gyration: 39.54 Å; chains: 1; bounding box: 69×19×116 Å